Protein AF-A0A931U885-F1 (afdb_monomer)

Mean predicted aligned error: 4.15 Å

Foldseek 3Di:
DVVVVVLVPDDPLVNLVVLLVVLLVVLVVLLVQLLVLLVVCLVPVVSLVVNLVSLVVNLVSLVVSLVSVVVNVPQCPDVVHLLVVQCVDPVRVCLCVPLVVVLNVLSVQLSVLSVLLSVLSVVCRSVLNPPVCVVSSVSNSVSSVVSVVSSVSSVVSVVVSCVVGPSD

Solvent-accessible surface area (backbone atoms only — not comparable to full-atom values): 8762 Å² total; per-residue (Å²): 111,69,66,60,53,53,61,69,64,48,56,73,65,55,55,41,51,52,50,28,53,51,36,53,53,49,42,55,54,32,51,53,51,36,59,52,36,54,59,48,22,72,78,38,64,85,43,44,64,56,36,40,51,37,31,50,50,37,24,52,41,42,51,49,28,51,53,33,50,58,55,58,40,52,63,33,69,34,91,88,19,38,49,53,58,33,63,71,34,84,94,38,24,56,46,50,75,44,48,48,53,47,35,60,64,53,60,62,49,37,34,54,39,32,45,50,30,29,51,50,50,59,73,40,45,88,53,49,76,38,74,94,42,45,66,65,45,51,46,35,58,48,29,53,53,54,26,49,51,48,52,53,49,37,51,52,47,49,52,56,44,38,73,77,38,58,79,126

pLDDT: mean 92.85, std 6.74, range [57.03, 98.81]

Nearest PDB structures (foldseek):
  8dt0-assembly1_A  TM=6.467E-01  e=1.539E+00  synthetic construct
  8gl3-assembly1_A  TM=3.770E-01  e=2.524E-01  synthetic construct

Radius of gyration: 19.15 Å; Cα contacts (8 Å, |Δi|>4): 164; chains: 1; bounding box: 56×20×56 Å

Secondary structure (DSSP, 8-state):
-HHHHHHHHS-HHHHHHHHHHHHHHHHHHHHHHHHHHHHHHHH-GGGHHHHHHHHHHHHHHHHHHHHHHHHHHHHHHSTTSHHHHHHHSHHHHHIIIIIIHHHHHHHTHHHHHHHHHHHHHHHHGGGGG-GGGHHHHHHHHHHHHHHHHHHHHHHHHHHHHHHHS---

Structure (mmCIF, N/CA/C/O backbone):
data_AF-A0A931U885-F1
#
_entry.id   AF-A0A931U885-F1
#
loop_
_atom_site.group_PDB
_atom_site.id
_atom_site.type_symbol
_atom_site.label_atom_id
_atom_site.label_alt_id
_atom_site.label_comp_id
_atom_site.label_asym_id
_atom_site.label_entity_id
_atom_site.label_seq_i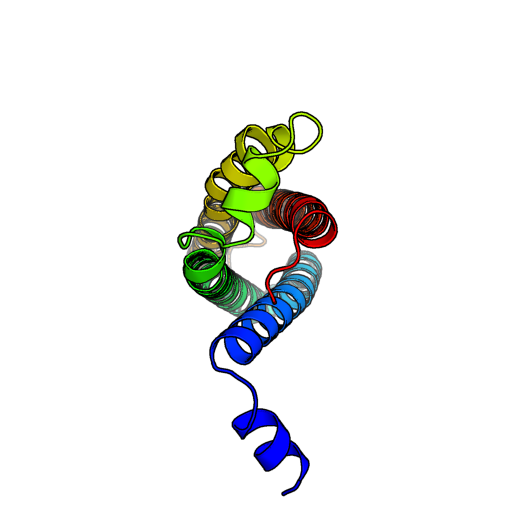d
_atom_site.pdbx_PDB_ins_code
_atom_site.Cartn_x
_atom_site.Cartn_y
_atom_site.Cartn_z
_atom_site.occupancy
_atom_site.B_iso_or_equiv
_atom_site.auth_seq_id
_atom_site.auth_comp_id
_atom_site.auth_asym_id
_atom_site.auth_atom_id
_atom_site.pdbx_PDB_model_num
ATOM 1 N N . MET A 1 1 ? 31.034 -6.215 7.832 1.00 66.88 1 MET A N 1
ATOM 2 C CA . MET A 1 1 ? 31.422 -5.113 6.921 1.00 66.88 1 MET A CA 1
ATOM 3 C C . MET A 1 1 ? 31.161 -5.449 5.454 1.00 66.88 1 MET A C 1
ATOM 5 O O . MET A 1 1 ? 30.671 -4.578 4.754 1.00 66.88 1 MET A O 1
ATOM 9 N N . GLU A 1 2 ? 31.368 -6.695 5.013 1.00 84.75 2 GLU A N 1
ATOM 10 C CA . GLU A 1 2 ? 31.160 -7.119 3.613 1.00 84.75 2 GLU A CA 1
ATOM 11 C C . GLU A 1 2 ? 29.727 -6.920 3.070 1.00 84.75 2 GLU A C 1
ATOM 13 O O . GLU A 1 2 ? 29.539 -6.531 1.922 1.00 84.75 2 GLU A O 1
ATOM 18 N N . VAL A 1 3 ? 28.700 -7.134 3.900 1.00 80.69 3 VAL A N 1
ATOM 19 C CA . VAL A 1 3 ? 27.294 -6.922 3.503 1.00 80.69 3 VAL A CA 1
ATOM 20 C C . VAL A 1 3 ? 27.021 -5.450 3.183 1.00 80.69 3 VAL A C 1
ATOM 22 O O . VAL A 1 3 ? 26.456 -5.136 2.141 1.00 80.69 3 VAL A O 1
ATOM 25 N N . PHE A 1 4 ? 27.476 -4.535 4.043 1.00 83.38 4 PHE A N 1
ATOM 26 C CA . PHE A 1 4 ? 27.299 -3.098 3.828 1.00 83.38 4 PHE A CA 1
ATOM 27 C C . PHE A 1 4 ? 28.112 -2.592 2.636 1.00 83.38 4 PHE A C 1
ATOM 29 O O . PHE A 1 4 ? 27.612 -1.761 1.888 1.00 83.38 4 PHE A O 1
ATOM 36 N N . SER A 1 5 ? 29.324 -3.111 2.406 1.00 83.94 5 SER A N 1
ATOM 37 C CA . SER A 1 5 ? 30.104 -2.738 1.219 1.00 83.94 5 SER A CA 1
ATOM 38 C C . SER A 1 5 ? 29.454 -3.226 -0.076 1.00 83.94 5 SER A C 1
ATOM 40 O O . SER A 1 5 ? 29.456 -2.488 -1.056 1.00 83.94 5 SER A O 1
ATOM 42 N N . LYS A 1 6 ? 28.849 -4.423 -0.081 1.00 85.75 6 LYS A N 1
ATOM 43 C CA . LYS A 1 6 ? 28.087 -4.926 -1.236 1.00 85.75 6 LYS A CA 1
ATOM 44 C C . LYS A 1 6 ? 26.830 -4.094 -1.487 1.00 85.75 6 LYS A C 1
ATOM 46 O O . LYS A 1 6 ? 26.627 -3.655 -2.610 1.00 85.75 6 LYS A O 1
ATOM 51 N N . LEU A 1 7 ? 26.056 -3.787 -0.443 1.00 77.75 7 LEU A N 1
ATOM 52 C CA . LEU A 1 7 ? 24.862 -2.936 -0.548 1.00 77.75 7 LEU A CA 1
ATOM 53 C C . LEU A 1 7 ? 25.191 -1.516 -1.024 1.00 77.75 7 LEU A C 1
ATOM 55 O O . LEU A 1 7 ? 24.508 -0.973 -1.887 1.00 77.75 7 LEU A O 1
ATOM 59 N N . LEU A 1 8 ? 26.251 -0.903 -0.492 1.00 85.00 8 LEU A N 1
ATOM 60 C CA . LEU A 1 8 ? 26.683 0.431 -0.916 1.00 85.00 8 LEU A CA 1
ATOM 61 C C . LEU A 1 8 ? 27.270 0.431 -2.332 1.00 85.00 8 LEU A C 1
ATOM 63 O O . LEU A 1 8 ? 27.171 1.454 -3.007 1.00 85.00 8 LEU A O 1
ATOM 67 N N . GLY A 1 9 ? 27.818 -0.697 -2.787 1.00 86.62 9 GLY A N 1
ATOM 68 C CA . GLY A 1 9 ? 28.346 -0.877 -4.138 1.00 86.62 9 GLY A CA 1
ATOM 69 C C . GLY A 1 9 ? 27.286 -1.041 -5.231 1.00 86.62 9 GLY A C 1
ATOM 70 O O . GLY A 1 9 ? 27.632 -0.892 -6.399 1.00 86.62 9 GLY A O 1
ATOM 71 N N . LEU A 1 10 ? 26.019 -1.304 -4.882 1.00 86.56 10 LEU A N 1
ATOM 72 C CA . LEU A 1 10 ? 24.950 -1.450 -5.876 1.00 86.56 10 LEU A CA 1
ATOM 73 C C . LEU A 1 10 ? 24.700 -0.135 -6.643 1.00 86.56 10 LEU A C 1
ATOM 75 O O . LEU A 1 10 ? 24.764 0.952 -6.040 1.00 86.56 10 LEU A O 1
ATOM 79 N N . PRO A 1 11 ? 24.364 -0.205 -7.944 1.00 88.31 11 PRO A N 1
ATOM 80 C CA . PRO A 1 11 ? 23.876 0.934 -8.707 1.00 88.31 11 PRO A CA 1
ATOM 81 C C . PRO A 1 11 ? 22.699 1.636 -8.024 1.00 88.31 11 PRO A C 1
ATOM 83 O O . PRO A 1 11 ? 21.902 1.033 -7.306 1.00 88.31 11 PRO A O 1
ATOM 86 N N . PHE A 1 12 ? 22.586 2.945 -8.248 1.00 87.50 12 PHE A N 1
ATOM 87 C CA . PHE A 1 12 ? 21.540 3.762 -7.627 1.00 87.50 12 PHE A CA 1
ATOM 88 C C . PHE A 1 12 ? 20.126 3.249 -7.940 1.00 87.50 12 PHE A C 1
ATOM 90 O O . PHE A 1 12 ? 19.288 3.184 -7.043 1.00 87.50 12 PHE A O 1
ATOM 97 N N . TRP A 1 13 ? 19.878 2.848 -9.190 1.00 85.19 13 TRP A N 1
ATOM 98 C CA . TRP A 1 13 ? 18.571 2.350 -9.619 1.00 85.19 13 TRP A CA 1
ATOM 99 C C . TRP A 1 13 ? 18.233 0.988 -9.017 1.00 85.19 13 TRP A C 1
ATOM 101 O O . TRP A 1 13 ? 17.114 0.819 -8.545 1.00 85.19 13 TRP A O 1
ATOM 111 N N . GLU A 1 14 ? 19.204 0.076 -8.918 1.00 85.25 14 GLU A N 1
ATOM 112 C CA . GLU A 1 14 ? 19.016 -1.215 -8.241 1.00 85.25 14 GLU A CA 1
ATOM 113 C C . GLU A 1 14 ? 18.618 -1.022 -6.772 1.00 85.25 14 GLU A C 1
ATOM 115 O O . GLU A 1 14 ? 17.639 -1.604 -6.311 1.00 85.25 14 GLU A O 1
ATOM 120 N N . LYS A 1 15 ? 19.279 -0.102 -6.053 1.00 89.00 15 LYS A N 1
ATOM 121 C CA . LYS A 1 15 ? 18.903 0.235 -4.667 1.00 89.00 15 LYS A CA 1
ATOM 122 C C . LYS A 1 15 ? 17.458 0.726 -4.550 1.00 89.00 15 LYS A C 1
ATOM 124 O O . LYS A 1 15 ? 16.795 0.424 -3.560 1.00 89.00 15 LYS A O 1
ATOM 129 N N . LEU A 1 16 ? 16.976 1.508 -5.519 1.00 89.00 16 LEU A N 1
ATOM 130 C CA . LEU A 1 16 ? 15.595 1.997 -5.526 1.00 89.00 16 LEU A CA 1
ATOM 131 C C . LEU A 1 16 ? 14.586 0.895 -5.861 1.00 89.00 16 LEU A C 1
ATOM 133 O O . LEU A 1 16 ? 13.518 0.863 -5.252 1.00 89.00 16 LEU A O 1
ATOM 137 N N . VAL A 1 17 ? 14.921 -0.012 -6.781 1.00 88.44 17 VAL A N 1
ATOM 138 C CA . VAL A 1 17 ? 14.099 -1.192 -7.095 1.00 88.44 17 VAL A CA 1
ATOM 139 C C . VAL A 1 17 ? 13.976 -2.097 -5.868 1.00 88.44 17 VAL A C 1
ATOM 141 O O . VAL A 1 17 ? 12.864 -2.480 -5.499 1.00 88.44 17 VAL A O 1
ATOM 144 N N . ASP A 1 18 ? 15.086 -2.366 -5.181 1.00 90.44 18 ASP A N 1
ATOM 145 C CA . ASP A 1 18 ? 15.104 -3.164 -3.952 1.00 90.44 18 ASP A CA 1
ATOM 146 C C . ASP A 1 18 ? 14.319 -2.489 -2.823 1.00 90.44 18 ASP A C 1
ATOM 148 O O . ASP A 1 18 ? 13.547 -3.144 -2.118 1.00 90.44 18 ASP A O 1
ATOM 152 N N . LEU A 1 19 ? 14.466 -1.168 -2.666 1.00 92.88 19 LEU A N 1
ATOM 153 C CA . LEU A 1 19 ? 13.690 -0.393 -1.700 1.00 92.88 19 LEU A CA 1
ATOM 154 C C . LEU A 1 19 ? 12.189 -0.476 -1.996 1.00 92.88 19 LEU A C 1
ATOM 156 O O . LEU A 1 19 ? 11.404 -0.709 -1.081 1.00 92.88 19 LEU A O 1
ATOM 160 N N . HIS A 1 20 ? 11.783 -0.328 -3.258 1.00 93.38 20 HIS A N 1
ATOM 161 C CA . HIS A 1 20 ? 10.391 -0.488 -3.675 1.00 93.38 20 HIS A CA 1
ATOM 162 C C . HIS A 1 20 ? 9.865 -1.898 -3.351 1.00 93.38 20 HIS A C 1
ATOM 164 O O . HIS A 1 20 ? 8.780 -2.042 -2.787 1.00 93.38 20 HIS A O 1
ATOM 170 N N . GLY A 1 21 ? 10.649 -2.945 -3.631 1.00 92.94 21 GLY A N 1
ATOM 171 C CA . GLY A 1 21 ? 10.307 -4.325 -3.274 1.00 92.94 21 GLY A CA 1
ATOM 172 C C . GLY A 1 21 ? 10.162 -4.538 -1.763 1.00 92.94 21 GLY A C 1
ATOM 173 O O . GLY A 1 21 ? 9.214 -5.185 -1.313 1.00 92.94 21 GLY A O 1
ATOM 174 N N . LEU A 1 22 ? 11.058 -3.952 -0.964 1.00 95.56 22 LEU A N 1
ATOM 175 C CA . LEU A 1 22 ? 10.980 -3.981 0.496 1.00 95.56 22 LEU A CA 1
ATOM 176 C C . LEU A 1 22 ? 9.704 -3.303 1.007 1.00 95.56 22 LEU A C 1
ATOM 178 O O . LEU A 1 22 ? 8.999 -3.896 1.823 1.00 95.56 22 LEU A O 1
ATOM 182 N N . LEU A 1 23 ? 9.393 -2.100 0.518 1.00 97.38 23 LEU A N 1
ATOM 183 C CA . LEU A 1 23 ? 8.179 -1.363 0.884 1.00 97.38 23 LEU A CA 1
ATOM 184 C C . LEU A 1 23 ? 6.922 -2.176 0.540 1.00 97.38 23 LEU A C 1
ATOM 186 O O . LEU A 1 23 ? 6.032 -2.317 1.371 1.00 97.38 23 LEU A O 1
ATOM 190 N N . ALA A 1 24 ? 6.883 -2.836 -0.622 1.00 96.19 24 ALA A N 1
ATOM 191 C CA . ALA A 1 24 ? 5.759 -3.696 -0.993 1.00 96.19 24 ALA A CA 1
ATOM 192 C C . ALA A 1 24 ? 5.565 -4.869 -0.009 1.00 96.19 24 ALA A C 1
ATOM 194 O O . ALA A 1 24 ? 4.436 -5.192 0.368 1.00 96.19 24 ALA A O 1
ATOM 195 N N . MET A 1 25 ? 6.651 -5.494 0.461 1.00 97.25 25 MET A N 1
ATOM 196 C CA . MET A 1 25 ? 6.569 -6.545 1.484 1.00 97.25 25 MET A CA 1
ATOM 197 C C . MET A 1 25 ? 6.103 -6.000 2.840 1.00 97.25 25 MET A C 1
ATOM 199 O O . MET A 1 25 ? 5.267 -6.624 3.499 1.00 97.25 25 MET A O 1
ATOM 203 N N . VAL A 1 26 ? 6.621 -4.841 3.257 1.00 98.25 26 VAL A N 1
ATOM 204 C CA . VAL A 1 26 ? 6.218 -4.171 4.502 1.00 98.25 26 VAL A CA 1
ATOM 205 C C . VAL A 1 26 ? 4.728 -3.831 4.467 1.00 98.25 26 VAL A C 1
ATOM 207 O O . VAL A 1 26 ? 4.017 -4.149 5.424 1.00 98.25 26 VAL A O 1
ATOM 210 N N . SER A 1 27 ? 4.227 -3.312 3.345 1.00 98.12 27 SER A N 1
ATOM 211 C CA . SER A 1 27 ? 2.804 -3.065 3.109 1.00 98.12 27 SER A CA 1
ATOM 212 C C . SER A 1 27 ? 1.957 -4.310 3.372 1.00 98.12 27 SER A C 1
ATOM 214 O O . SER A 1 27 ? 0.982 -4.232 4.119 1.00 98.12 27 SER A O 1
ATOM 216 N N . LEU A 1 28 ? 2.330 -5.483 2.842 1.00 98.19 28 LEU A N 1
ATOM 217 C CA . LEU 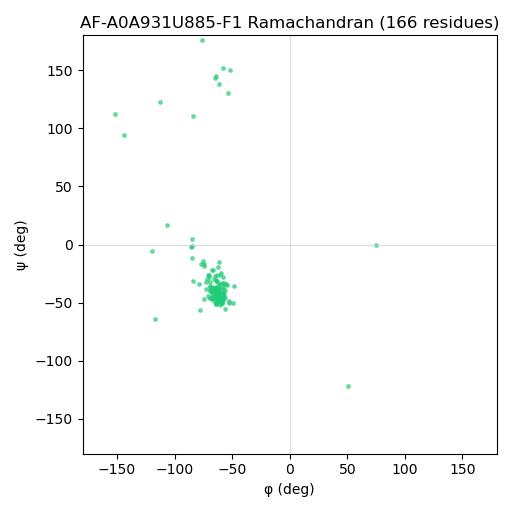A 1 28 ? 1.578 -6.730 3.064 1.00 98.19 28 LEU A CA 1
ATOM 218 C C . LEU A 1 28 ? 1.517 -7.125 4.546 1.00 98.19 28 LEU A C 1
ATOM 220 O O . LEU A 1 28 ? 0.457 -7.519 5.044 1.00 98.19 28 LEU A O 1
ATOM 224 N N . VAL A 1 29 ? 2.630 -6.979 5.271 1.00 98.56 29 VAL A N 1
ATOM 225 C CA . VAL A 1 29 ? 2.675 -7.224 6.721 1.00 98.56 29 VAL A CA 1
ATOM 226 C C . VAL A 1 29 ? 1.759 -6.247 7.460 1.00 98.56 29 VAL A C 1
ATOM 228 O O . VAL A 1 29 ? 0.993 -6.658 8.335 1.00 98.56 29 VAL A O 1
ATOM 231 N N . LEU A 1 30 ? 1.791 -4.965 7.095 1.00 98.69 30 LEU A N 1
ATOM 232 C CA . LEU A 1 30 ? 0.967 -3.921 7.703 1.00 98.69 30 LEU A CA 1
ATOM 233 C C . LEU A 1 30 ? -0.528 -4.105 7.401 1.00 98.69 30 LEU A C 1
ATOM 235 O O . LEU A 1 30 ? -1.347 -3.917 8.304 1.00 98.69 30 LEU A O 1
ATOM 239 N N . PHE A 1 31 ? -0.900 -4.543 6.195 1.00 98.75 31 PHE A N 1
ATOM 240 C CA . PHE A 1 31 ? -2.275 -4.936 5.869 1.00 98.75 31 PHE A CA 1
ATOM 241 C C . PHE A 1 31 ? -2.749 -6.087 6.755 1.00 98.75 31 PHE A C 1
ATOM 243 O O . PHE A 1 31 ? -3.804 -5.983 7.387 1.00 98.75 31 PHE A O 1
ATOM 250 N N . GLY A 1 32 ? -1.959 -7.161 6.853 1.00 98.56 32 GLY A N 1
ATOM 251 C CA . GLY A 1 32 ? -2.271 -8.302 7.715 1.00 98.56 32 GLY A CA 1
ATOM 252 C C . GLY A 1 32 ? -2.434 -7.886 9.179 1.00 98.56 32 GLY A C 1
ATOM 253 O O . GLY A 1 32 ? -3.436 -8.218 9.817 1.00 98.56 32 GLY A O 1
ATOM 254 N N . ALA A 1 33 ? -1.502 -7.081 9.692 1.00 98.69 33 ALA A N 1
ATOM 255 C CA . ALA A 1 33 ? -1.569 -6.534 11.042 1.00 98.69 33 ALA A CA 1
ATOM 256 C C . ALA A 1 33 ? -2.821 -5.668 11.255 1.00 98.69 33 ALA A C 1
ATOM 258 O O . ALA A 1 33 ? -3.494 -5.816 12.273 1.00 98.69 33 ALA A O 1
ATOM 259 N N . GLY A 1 34 ? -3.171 -4.800 10.301 1.00 98.69 34 GLY A N 1
ATOM 260 C CA . GLY A 1 34 ? -4.354 -3.939 10.364 1.00 98.69 34 GLY A CA 1
ATOM 261 C C . GLY A 1 34 ? -5.660 -4.734 10.395 1.00 98.69 34 GLY A C 1
ATOM 262 O O . GLY A 1 34 ? -6.527 -4.459 11.226 1.00 98.69 34 GLY A O 1
ATOM 263 N N . ILE A 1 35 ? -5.775 -5.764 9.551 1.00 98.75 35 ILE A N 1
ATOM 264 C CA . ILE A 1 35 ? -6.935 -6.666 9.504 1.00 98.75 35 ILE A CA 1
ATOM 265 C C . ILE A 1 35 ? -7.075 -7.434 10.823 1.00 98.75 35 ILE A C 1
ATOM 267 O O . ILE A 1 35 ? -8.160 -7.476 11.401 1.00 98.75 35 ILE A O 1
ATOM 271 N N . ILE A 1 36 ? -5.986 -8.003 11.346 1.00 98.56 36 ILE A N 1
ATOM 272 C CA . ILE A 1 36 ? -6.009 -8.719 12.629 1.00 98.56 36 ILE A CA 1
ATOM 273 C C . ILE A 1 36 ? -6.382 -7.761 13.765 1.00 98.56 36 ILE A C 1
ATOM 275 O O . ILE A 1 36 ? -7.283 -8.053 14.555 1.00 98.56 36 ILE A O 1
ATOM 279 N N . LEU A 1 37 ? -5.736 -6.593 13.832 1.00 98.50 37 LEU A N 1
ATOM 280 C CA . LEU A 1 37 ? -5.988 -5.596 14.870 1.00 98.50 37 LEU A CA 1
ATOM 281 C C . LEU A 1 37 ? -7.421 -5.075 14.835 1.00 98.50 37 LEU A C 1
ATOM 283 O O . LEU A 1 37 ? -7.984 -4.851 15.903 1.00 98.50 37 LEU A O 1
ATOM 287 N N . TYR A 1 38 ? -8.040 -4.940 13.660 1.00 98.50 38 TYR A N 1
ATOM 288 C CA . TYR A 1 38 ? -9.459 -4.602 13.553 1.00 98.50 38 TYR A CA 1
ATOM 289 C C . TYR A 1 38 ? -10.324 -5.560 14.389 1.00 98.50 38 TYR A C 1
ATOM 291 O O . TYR A 1 38 ? -11.100 -5.113 15.234 1.00 98.50 38 TYR A O 1
ATOM 299 N N . PHE A 1 39 ? -10.140 -6.875 14.235 1.00 98.25 39 PHE A N 1
ATOM 300 C CA . PHE A 1 39 ? -10.897 -7.870 15.002 1.00 98.25 39 PHE A CA 1
ATOM 301 C C . PHE A 1 39 ? -10.472 -7.962 16.472 1.00 98.25 39 PHE A C 1
ATOM 303 O O . PHE A 1 39 ? -11.309 -8.229 17.335 1.00 98.25 39 PHE A O 1
ATOM 310 N N . VAL A 1 40 ? -9.196 -7.726 16.789 1.00 97.94 40 VAL A N 1
ATOM 311 C CA . VAL A 1 40 ? -8.717 -7.679 18.181 1.00 97.94 40 VAL A CA 1
ATOM 312 C C . VAL A 1 40 ? -9.339 -6.499 18.930 1.00 97.94 40 VAL A C 1
ATOM 314 O O . VAL A 1 40 ? -9.796 -6.667 20.060 1.00 97.94 40 VAL A O 1
ATOM 317 N N . VAL A 1 41 ? -9.432 -5.327 18.295 1.00 97.38 41 VAL A N 1
ATOM 318 C CA . VAL A 1 41 ? -10.046 -4.130 18.884 1.00 97.38 41 VAL A CA 1
ATOM 319 C C . VAL A 1 41 ? -11.518 -4.364 19.217 1.00 97.38 41 VAL A C 1
ATOM 321 O O . VAL A 1 41 ? -11.957 -3.944 20.285 1.00 97.38 41 VAL A O 1
ATOM 324 N N . LEU A 1 42 ? -12.260 -5.094 18.375 1.00 96.12 42 LEU A N 1
ATOM 325 C CA . LEU A 1 42 ? -13.655 -5.466 18.662 1.00 96.12 42 LEU A CA 1
ATOM 326 C C . LEU A 1 42 ? -13.806 -6.246 19.974 1.00 96.12 42 LEU A C 1
ATOM 328 O O . LEU A 1 42 ? -14.819 -6.108 20.653 1.00 96.12 42 LEU A O 1
ATOM 332 N N . LYS A 1 43 ? -12.806 -7.060 20.329 1.00 95.69 43 LYS A N 1
ATOM 333 C CA . LYS A 1 43 ? -12.785 -7.835 21.578 1.00 95.69 43 LYS A CA 1
ATOM 334 C C . LYS A 1 43 ? -12.263 -7.017 22.758 1.00 95.69 43 LYS A C 1
ATOM 336 O O . LYS A 1 43 ? -12.661 -7.259 23.891 1.00 95.69 43 LYS A O 1
ATOM 341 N N . SER A 1 44 ? -11.358 -6.071 22.508 1.00 94.56 44 SER A N 1
ATOM 342 C CA . SER A 1 44 ? -10.766 -5.216 23.534 1.00 94.56 44 SER A CA 1
ATOM 343 C C . SER A 1 44 ? -10.356 -3.857 22.965 1.00 94.56 44 SER A C 1
ATOM 345 O O . SER A 1 44 ? -9.390 -3.737 22.209 1.00 94.56 44 SER A O 1
ATOM 347 N N . GLY A 1 45 ? -11.050 -2.797 23.392 1.00 91.81 45 GLY A N 1
ATOM 348 C CA . GLY A 1 45 ? -10.794 -1.424 22.938 1.00 91.81 45 GLY A CA 1
ATOM 349 C C . GLY A 1 45 ? -9.389 -0.893 23.264 1.00 91.81 45 GLY A C 1
ATOM 350 O O . GLY A 1 45 ? -8.943 0.077 22.653 1.00 91.81 45 GLY A O 1
ATOM 351 N N . ASN A 1 46 ? -8.645 -1.551 24.162 1.00 93.88 46 ASN A N 1
ATOM 352 C CA . ASN A 1 46 ? -7.273 -1.175 24.531 1.00 93.88 46 ASN A CA 1
ATOM 353 C C . ASN A 1 46 ? -6.303 -1.202 23.339 1.00 93.88 46 ASN A C 1
ATOM 355 O O . ASN A 1 46 ? -5.306 -0.477 23.327 1.00 93.88 46 ASN A O 1
ATOM 359 N N . PHE A 1 47 ? -6.609 -1.987 22.303 1.00 96.69 47 PHE A N 1
ATOM 360 C CA . PHE A 1 47 ? -5.763 -2.112 21.118 1.00 96.69 47 PHE A CA 1
ATOM 361 C C . PHE A 1 47 ? -5.999 -1.022 20.064 1.00 96.69 47 PHE A C 1
ATOM 363 O O . PHE A 1 47 ? -5.290 -0.980 19.060 1.00 96.69 47 PHE A O 1
ATOM 370 N N . ILE A 1 48 ? -6.933 -0.087 20.286 1.00 97.69 48 ILE A N 1
ATOM 371 C CA . ILE A 1 48 ? -7.244 0.964 19.305 1.00 97.69 48 ILE A CA 1
ATOM 372 C C . ILE A 1 48 ? -6.023 1.826 18.967 1.00 97.69 48 ILE A C 1
ATOM 374 O O . ILE A 1 48 ? -5.866 2.279 17.835 1.00 97.69 48 ILE A O 1
ATOM 378 N N . LYS A 1 49 ? -5.124 2.052 19.937 1.00 97.94 49 LYS A N 1
ATOM 379 C CA . LYS A 1 49 ? -3.878 2.791 19.700 1.00 97.94 49 LYS A CA 1
ATOM 380 C C . LYS A 1 49 ? -3.007 2.073 18.666 1.00 97.94 49 LYS A C 1
ATOM 382 O O . LYS A 1 49 ? -2.522 2.730 17.756 1.00 97.94 49 LYS A O 1
ATOM 387 N N . TRP A 1 50 ? -2.882 0.751 18.774 1.00 98.31 50 TRP A N 1
ATOM 388 C CA . TRP A 1 50 ? -2.117 -0.071 17.839 1.00 98.31 50 TRP A CA 1
ATOM 389 C C . TRP A 1 50 ? -2.735 -0.073 16.445 1.00 98.31 50 TRP A C 1
ATOM 391 O O . TRP A 1 50 ? -2.011 0.136 15.478 1.00 98.31 50 TRP A O 1
ATOM 401 N N . LEU A 1 51 ? -4.063 -0.203 16.336 1.00 98.56 51 LEU A N 1
ATOM 402 C CA . LEU A 1 51 ? -4.750 -0.114 15.043 1.00 98.56 51 LEU A CA 1
ATOM 403 C C . LEU A 1 51 ? -4.495 1.241 14.363 1.00 98.56 51 LEU A C 1
ATOM 405 O O . LEU A 1 51 ? -4.137 1.278 13.191 1.00 98.56 51 LEU A O 1
ATOM 409 N N . LYS A 1 52 ? -4.599 2.355 15.103 1.00 98.50 52 LYS A N 1
ATOM 410 C CA . LYS A 1 52 ? -4.273 3.694 14.575 1.00 98.50 52 LYS A CA 1
ATOM 411 C C . LYS A 1 52 ? -2.829 3.790 14.097 1.00 98.50 52 LYS A C 1
ATOM 413 O O . LYS A 1 52 ? -2.580 4.355 13.040 1.00 98.50 52 LYS A O 1
ATOM 418 N N . THR A 1 53 ? -1.891 3.269 14.884 1.00 98.62 53 THR A N 1
ATOM 419 C CA . THR A 1 53 ? -0.466 3.288 14.549 1.00 98.62 53 THR A CA 1
ATOM 420 C C . THR A 1 53 ? -0.183 2.478 13.288 1.00 98.62 53 THR A C 1
ATOM 422 O O . THR A 1 53 ? 0.483 2.988 12.395 1.00 98.62 53 THR A O 1
ATOM 425 N N . VAL A 1 54 ? -0.734 1.269 13.172 1.00 98.75 54 VAL A N 1
ATOM 426 C CA . VAL A 1 54 ? -0.564 0.429 11.978 1.00 98.75 54 VAL A CA 1
ATOM 427 C C . VAL A 1 54 ? -1.170 1.086 10.743 1.00 98.75 54 VAL A C 1
ATOM 429 O O . VAL A 1 54 ? -0.509 1.123 9.716 1.00 98.75 54 VAL A O 1
ATOM 432 N N . LEU A 1 55 ? -2.369 1.670 10.833 1.00 98.81 55 LEU A N 1
ATOM 433 C CA . LEU A 1 55 ? -2.979 2.372 9.697 1.00 98.81 55 LEU A CA 1
ATOM 434 C C . LEU A 1 55 ? -2.176 3.606 9.263 1.00 98.81 55 LEU A C 1
ATOM 436 O O . LEU A 1 55 ? -2.072 3.873 8.071 1.00 98.81 55 LEU A O 1
ATOM 440 N N . LEU A 1 56 ? -1.589 4.345 10.211 1.00 98.81 56 LEU A N 1
ATOM 441 C CA . LEU A 1 56 ? -0.727 5.484 9.892 1.00 98.81 56 LEU A CA 1
ATOM 442 C C . LEU A 1 56 ? 0.563 5.041 9.195 1.00 98.81 56 LEU A C 1
ATOM 444 O O . LEU A 1 56 ? 0.954 5.652 8.203 1.00 98.81 56 LEU A O 1
ATOM 448 N N . PHE A 1 57 ? 1.212 3.991 9.702 1.00 98.81 57 PHE A N 1
ATOM 449 C CA . PHE A 1 57 ? 2.409 3.446 9.065 1.00 98.81 57 PHE A CA 1
ATOM 450 C C . PHE A 1 57 ? 2.097 2.835 7.706 1.00 98.81 57 PHE A C 1
ATOM 452 O O . PHE A 1 57 ? 2.859 3.069 6.784 1.00 98.81 57 PHE A O 1
ATOM 459 N N . LEU A 1 58 ? 0.966 2.143 7.553 1.00 98.81 58 LEU A N 1
ATOM 460 C CA . LEU A 1 58 ? 0.521 1.624 6.262 1.00 98.81 58 LEU A CA 1
ATOM 461 C C . LEU A 1 58 ? 0.290 2.756 5.259 1.00 98.81 58 LEU A C 1
ATOM 463 O O . LEU A 1 58 ? 0.731 2.659 4.125 1.00 98.81 58 LEU A O 1
ATOM 467 N N . PHE A 1 59 ? -0.352 3.853 5.671 1.00 98.81 59 PHE A N 1
ATOM 468 C CA . PHE A 1 59 ? -0.502 5.028 4.813 1.00 98.81 59 PHE A CA 1
ATOM 469 C C . PHE A 1 59 ? 0.856 5.593 4.375 1.00 98.81 59 PHE A C 1
ATOM 471 O O . PHE A 1 59 ? 1.071 5.815 3.187 1.00 98.81 59 PHE A O 1
ATOM 478 N N . ALA A 1 60 ? 1.767 5.819 5.324 1.00 98.69 60 ALA A N 1
ATOM 479 C CA . ALA A 1 60 ? 3.087 6.362 5.022 1.00 98.69 60 ALA A CA 1
ATOM 480 C C . ALA A 1 60 ? 3.902 5.424 4.116 1.00 98.69 60 ALA A C 1
ATOM 482 O O . ALA A 1 60 ? 4.534 5.888 3.174 1.00 98.69 60 ALA A O 1
ATOM 483 N N . ASP A 1 61 ? 3.852 4.120 4.382 1.00 98.62 61 ASP A N 1
ATOM 484 C CA . ASP A 1 61 ? 4.521 3.082 3.601 1.00 98.62 61 ASP A CA 1
ATOM 485 C C . ASP A 1 61 ? 3.991 3.030 2.164 1.00 98.62 61 ASP A C 1
ATOM 487 O O . ASP A 1 61 ? 4.789 3.066 1.236 1.00 98.62 61 ASP A O 1
ATOM 491 N N . LEU A 1 62 ? 2.668 3.079 1.963 1.00 98.38 62 LEU A N 1
ATOM 492 C CA . LEU A 1 62 ? 2.065 3.130 0.625 1.00 98.38 62 LEU A CA 1
ATOM 493 C C . LEU A 1 62 ? 2.454 4.401 -0.147 1.00 98.38 62 LEU A C 1
ATOM 495 O O . LEU A 1 62 ? 2.755 4.326 -1.332 1.00 98.38 62 LEU A O 1
ATOM 499 N N . VAL A 1 63 ? 2.515 5.564 0.512 1.00 98.12 63 VAL A N 1
ATOM 500 C CA . VAL A 1 63 ? 2.998 6.802 -0.132 1.00 98.12 63 VAL A CA 1
ATOM 501 C C . VAL A 1 63 ? 4.467 6.675 -0.539 1.00 98.12 63 VAL A C 1
ATOM 503 O O . VAL A 1 63 ? 4.848 7.090 -1.633 1.00 98.12 63 VAL A O 1
ATOM 506 N N . LEU A 1 64 ? 5.309 6.111 0.329 1.00 97.50 64 LEU A N 1
ATOM 507 C CA . LEU A 1 64 ? 6.719 5.880 0.014 1.00 97.50 64 LEU A CA 1
ATOM 508 C C . LEU A 1 64 ? 6.887 4.849 -1.104 1.00 97.50 64 LEU A C 1
ATOM 510 O O . LEU A 1 64 ? 7.762 5.025 -1.952 1.00 97.50 64 LEU A O 1
ATOM 514 N N . LEU A 1 65 ? 6.048 3.813 -1.123 1.00 96.00 65 LEU A N 1
ATOM 515 C CA . LEU A 1 65 ? 6.008 2.803 -2.171 1.00 96.00 65 LEU A CA 1
ATOM 516 C C . LEU A 1 65 ? 5.710 3.455 -3.524 1.00 96.00 65 LEU A C 1
ATOM 518 O O . LEU A 1 65 ? 6.478 3.256 -4.462 1.00 96.00 65 LEU A O 1
ATOM 522 N N . ASP A 1 66 ? 4.687 4.307 -3.604 1.00 94.81 66 ASP A N 1
ATOM 523 C CA . ASP A 1 66 ? 4.349 5.037 -4.831 1.00 94.81 66 ASP A CA 1
ATOM 524 C C . ASP A 1 66 ? 5.487 5.962 -5.279 1.00 94.81 66 ASP A C 1
ATOM 526 O O . ASP A 1 66 ? 5.850 5.976 -6.454 1.00 94.81 66 ASP A O 1
ATOM 530 N N . ILE A 1 67 ? 6.112 6.702 -4.355 1.00 94.75 67 ILE A N 1
ATOM 531 C CA . ILE A 1 67 ? 7.263 7.566 -4.672 1.00 94.75 67 ILE A CA 1
ATOM 532 C C . ILE A 1 67 ? 8.435 6.739 -5.217 1.00 94.75 67 ILE A C 1
ATOM 534 O O . ILE A 1 67 ? 9.062 7.130 -6.208 1.00 94.75 67 ILE A O 1
ATOM 538 N N . ALA A 1 68 ? 8.740 5.598 -4.597 1.00 92.56 68 ALA A N 1
ATOM 539 C CA . ALA A 1 68 ? 9.798 4.705 -5.055 1.00 92.56 68 ALA A CA 1
ATOM 540 C C . ALA A 1 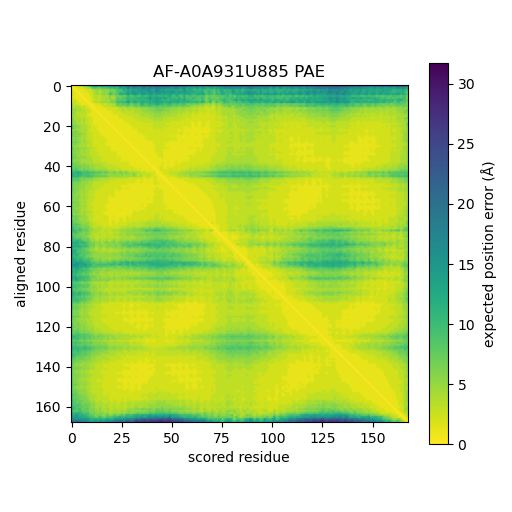68 ? 9.465 4.118 -6.437 1.00 92.56 68 ALA A C 1
ATOM 542 O O . ALA A 1 68 ? 10.318 4.123 -7.324 1.00 92.56 68 ALA A O 1
ATOM 543 N N . GLY A 1 69 ? 8.214 3.705 -6.659 1.00 90.44 69 GLY A N 1
ATOM 544 C CA . GLY A 1 69 ? 7.734 3.169 -7.933 1.00 90.44 69 GLY A CA 1
ATOM 545 C C . GLY A 1 69 ? 7.800 4.201 -9.059 1.00 90.44 69 GLY A C 1
ATOM 546 O O . GLY A 1 69 ? 8.325 3.914 -10.135 1.00 90.44 69 GLY A O 1
ATOM 547 N N . LEU A 1 70 ? 7.365 5.435 -8.790 1.00 90.06 70 LEU A N 1
ATOM 548 C CA . LEU A 1 70 ? 7.489 6.572 -9.707 1.00 90.06 70 LEU A CA 1
ATOM 549 C C . LEU A 1 70 ? 8.953 6.934 -9.985 1.00 90.06 70 LEU A C 1
ATOM 551 O O . LEU A 1 70 ? 9.285 7.366 -11.084 1.00 90.06 70 LEU A O 1
ATOM 555 N N . SER A 1 71 ? 9.854 6.744 -9.024 1.00 89.69 71 SER A N 1
ATOM 556 C CA . SER A 1 71 ? 11.284 7.004 -9.237 1.00 89.69 71 SER A CA 1
ATOM 557 C C . SER A 1 71 ? 11.907 5.962 -10.167 1.00 89.69 71 SER A C 1
ATOM 559 O O . SER A 1 71 ? 12.602 6.324 -11.116 1.00 89.69 71 SER A O 1
ATOM 561 N N . VAL A 1 72 ? 11.595 4.676 -9.963 1.00 86.44 72 VAL A N 1
ATOM 562 C CA . VAL A 1 72 ? 11.986 3.574 -10.867 1.00 86.44 72 VAL A CA 1
ATOM 563 C C . VAL A 1 72 ? 11.366 3.745 -12.262 1.00 86.44 72 VAL A C 1
ATOM 565 O O . VAL A 1 72 ? 11.870 3.215 -13.253 1.00 86.44 72 VAL A O 1
ATOM 568 N N . TYR A 1 73 ? 10.313 4.553 -12.386 1.00 82.00 73 TYR A N 1
ATOM 569 C CA . TYR A 1 73 ? 9.694 4.831 -13.671 1.00 82.00 73 TYR A CA 1
ATOM 570 C C . TYR A 1 73 ? 10.542 5.686 -14.616 1.00 82.00 73 TYR A C 1
ATOM 572 O O . TYR A 1 73 ? 10.436 5.560 -15.839 1.00 82.00 73 TYR A O 1
ATOM 580 N N . ILE A 1 74 ? 11.402 6.541 -14.066 1.00 85.56 74 ILE A N 1
ATOM 581 C CA . ILE A 1 74 ? 12.264 7.431 -14.846 1.00 85.56 74 ILE A CA 1
ATOM 582 C C . ILE A 1 74 ? 13.133 6.630 -15.832 1.00 85.56 74 ILE A C 1
ATOM 584 O O . ILE A 1 74 ? 13.029 6.888 -17.035 1.00 85.56 74 ILE A O 1
ATOM 588 N N . PRO A 1 75 ? 13.935 5.633 -15.399 1.00 86.88 75 PRO A N 1
ATOM 589 C CA . PRO A 1 75 ? 14.707 4.815 -16.332 1.00 86.88 75 PRO A CA 1
ATOM 590 C C . PRO A 1 75 ? 13.823 3.947 -17.243 1.00 86.88 75 PRO A C 1
ATOM 592 O O . PRO A 1 75 ? 14.191 3.719 -18.393 1.00 86.88 75 PRO A O 1
ATOM 595 N N . TYR A 1 76 ? 12.634 3.522 -16.797 1.00 86.69 76 TYR A N 1
ATOM 596 C CA . TYR A 1 76 ? 11.694 2.780 -17.649 1.00 86.69 76 TYR A CA 1
ATOM 597 C C . TYR A 1 76 ? 11.221 3.603 -18.865 1.00 86.69 76 TYR A C 1
ATOM 599 O O . TYR A 1 76 ? 11.168 3.076 -19.982 1.00 86.69 76 TYR A O 1
ATOM 607 N N . ARG A 1 77 ? 10.876 4.888 -18.666 1.00 87.19 77 ARG A N 1
ATOM 608 C CA . ARG A 1 77 ? 10.404 5.803 -19.729 1.00 87.19 77 ARG A CA 1
ATOM 609 C C . ARG A 1 77 ? 11.528 6.488 -20.510 1.00 87.19 77 ARG A C 1
ATOM 611 O O . ARG A 1 77 ? 11.231 7.112 -21.530 1.00 87.19 77 ARG A O 1
ATOM 618 N N . ALA A 1 78 ? 12.774 6.405 -20.051 1.00 88.44 78 ALA A N 1
ATOM 619 C CA . ALA A 1 78 ? 13.903 7.046 -20.713 1.00 88.44 78 ALA A CA 1
ATOM 620 C C . ALA A 1 78 ? 14.059 6.570 -22.177 1.00 88.44 78 ALA A C 1
ATOM 622 O O . ALA A 1 78 ? 13.670 5.444 -22.510 1.00 88.44 78 ALA A O 1
ATOM 623 N N . PRO A 1 79 ? 14.626 7.401 -23.074 1.00 87.06 79 PRO A N 1
ATOM 624 C CA . PRO A 1 79 ? 14.919 6.989 -24.446 1.00 87.06 79 PRO A CA 1
ATOM 625 C C . PRO A 1 79 ? 15.756 5.704 -24.482 1.00 87.06 79 PRO A C 1
ATOM 627 O O . PRO A 1 79 ? 16.760 5.601 -23.783 1.00 87.06 79 PRO A O 1
ATOM 630 N N . GLY A 1 80 ? 15.329 4.718 -25.275 1.00 85.12 80 GLY A N 1
ATOM 631 C CA . GLY A 1 80 ? 15.979 3.400 -25.333 1.00 85.12 80 GLY A CA 1
ATOM 632 C C . GLY A 1 80 ? 15.697 2.488 -24.131 1.00 85.12 80 GLY A C 1
ATOM 633 O O . GLY A 1 80 ? 16.172 1.357 -24.111 1.00 85.12 80 GLY A O 1
ATOM 634 N N . GLY A 1 81 ? 14.913 2.946 -23.151 1.00 86.12 81 GLY A N 1
ATOM 635 C CA . GLY A 1 81 ? 14.500 2.158 -21.995 1.00 86.12 81 GLY A CA 1
ATOM 636 C C . GLY A 1 81 ? 13.397 1.131 -22.303 1.00 86.12 81 GLY A C 1
ATOM 637 O O . GLY A 1 81 ? 12.849 1.111 -23.413 1.00 86.12 81 GLY A O 1
ATOM 638 N N . PRO A 1 82 ? 13.018 0.309 -21.306 1.00 87.12 82 PRO A N 1
ATOM 639 C CA . PRO A 1 82 ? 12.027 -0.767 -21.421 1.00 87.12 82 PRO A CA 1
ATOM 640 C C . PRO A 1 82 ? 10.706 -0.380 -22.101 1.00 87.12 82 PRO A C 1
ATOM 642 O O . PRO A 1 82 ? 10.153 -1.167 -22.869 1.00 87.12 82 PRO A O 1
ATOM 645 N N . ARG A 1 83 ? 10.215 0.851 -21.897 1.00 89.44 83 ARG A N 1
ATOM 646 C CA . ARG A 1 83 ? 9.033 1.361 -22.610 1.00 89.44 83 ARG A CA 1
ATOM 647 C C . ARG A 1 83 ? 9.201 1.302 -24.126 1.00 89.44 83 ARG A C 1
ATOM 649 O O . ARG A 1 83 ? 8.281 0.884 -24.819 1.00 89.44 83 ARG A O 1
ATOM 656 N N . SER A 1 84 ? 10.354 1.743 -24.632 1.00 88.75 84 SER A N 1
ATOM 657 C CA . SER A 1 84 ? 10.635 1.821 -26.072 1.00 88.75 84 SER A CA 1
ATOM 658 C C . SER A 1 84 ? 10.607 0.434 -26.710 1.00 88.75 84 SER A C 1
ATOM 660 O O . SER A 1 84 ? 10.092 0.274 -27.812 1.00 88.75 84 SER A O 1
ATOM 662 N N . TYR A 1 85 ? 11.097 -0.575 -25.986 1.00 86.75 85 TYR A N 1
ATOM 663 C CA . TYR A 1 85 ? 11.029 -1.970 -26.408 1.00 86.75 85 TYR A CA 1
ATOM 664 C C . TYR A 1 85 ? 9.578 -2.465 -26.495 1.00 86.75 85 TYR A C 1
ATOM 666 O O . TYR A 1 85 ? 9.166 -2.945 -27.550 1.00 86.75 85 TYR A O 1
ATOM 674 N N . LEU A 1 86 ? 8.781 -2.266 -25.438 1.00 86.81 86 LEU A N 1
ATOM 675 C CA . LEU A 1 86 ? 7.384 -2.720 -25.388 1.00 86.81 86 LEU A CA 1
ATOM 676 C C . LEU A 1 86 ? 6.526 -2.116 -26.499 1.00 86.81 86 LEU A C 1
ATOM 678 O O . LEU A 1 86 ? 5.754 -2.818 -27.137 1.00 86.81 86 LEU A O 1
ATOM 682 N N . ILE A 1 87 ? 6.667 -0.816 -26.762 1.00 90.06 87 ILE A N 1
ATOM 683 C CA . ILE A 1 87 ? 5.872 -0.152 -27.807 1.00 90.06 87 ILE A CA 1
ATOM 684 C C . ILE A 1 87 ? 6.345 -0.493 -29.226 1.00 90.06 87 ILE A C 1
ATOM 686 O O . ILE A 1 87 ? 5.594 -0.281 -30.172 1.00 90.06 87 ILE A O 1
ATOM 690 N N . SER A 1 88 ? 7.578 -0.988 -29.390 1.00 87.75 88 SER A N 1
ATOM 691 C CA . SER A 1 88 ? 8.126 -1.352 -30.704 1.00 87.75 88 SER A CA 1
ATOM 692 C C . SER A 1 88 ? 7.587 -2.680 -31.242 1.00 87.75 88 SER A C 1
ATOM 694 O O . SER A 1 88 ? 7.715 -2.946 -32.434 1.00 87.75 88 SER A O 1
ATOM 696 N N . GLN A 1 89 ? 6.993 -3.505 -30.375 1.00 87.88 89 GLN A N 1
ATOM 697 C CA . GLN A 1 89 ? 6.488 -4.835 -30.705 1.00 87.88 89 GLN A CA 1
ATOM 698 C C . GLN A 1 89 ? 4.961 -4.839 -30.609 1.00 87.88 89 GLN A C 1
ATOM 700 O O . GLN A 1 89 ? 4.404 -4.572 -29.544 1.00 87.88 89 GLN A O 1
ATOM 705 N N . GLU A 1 90 ? 4.273 -5.195 -31.694 1.00 88.50 90 GLU A N 1
ATOM 706 C CA . GLU A 1 90 ? 2.801 -5.217 -31.742 1.00 88.50 90 GLU A CA 1
ATOM 707 C C . GLU A 1 90 ? 2.201 -6.114 -30.642 1.00 88.50 90 GLU A C 1
ATOM 709 O O . GLU A 1 90 ? 1.251 -5.730 -29.962 1.00 88.50 90 GLU A O 1
ATOM 714 N N . GLU A 1 91 ? 2.834 -7.261 -30.381 1.00 87.75 91 GLU A N 1
ATOM 715 C CA . GLU A 1 91 ? 2.388 -8.248 -29.390 1.00 87.75 91 GLU A CA 1
ATOM 716 C C . GLU A 1 91 ? 2.480 -7.769 -27.932 1.00 87.75 91 GLU A C 1
ATOM 718 O O . GLU A 1 91 ? 1.786 -8.304 -27.066 1.00 87.75 91 GLU A O 1
ATOM 723 N N . THR A 1 92 ? 3.325 -6.773 -27.632 1.00 88.69 92 THR A N 1
ATOM 724 C CA . THR A 1 92 ? 3.549 -6.288 -26.255 1.00 88.69 92 THR A CA 1
ATOM 725 C C . THR A 1 92 ? 3.194 -4.816 -26.051 1.00 88.69 92 THR A C 1
ATOM 727 O O . THR A 1 92 ? 3.139 -4.362 -24.908 1.00 88.69 92 THR A O 1
ATOM 730 N N . ALA A 1 93 ? 2.833 -4.081 -27.108 1.00 90.38 93 ALA A N 1
ATOM 731 C CA . ALA A 1 93 ? 2.457 -2.669 -27.025 1.00 90.38 93 ALA A CA 1
ATOM 732 C C . ALA A 1 93 ? 1.285 -2.412 -26.057 1.00 90.38 93 ALA A C 1
ATOM 734 O O . ALA A 1 93 ? 1.278 -1.411 -25.333 1.00 90.38 93 ALA A O 1
ATOM 735 N N . 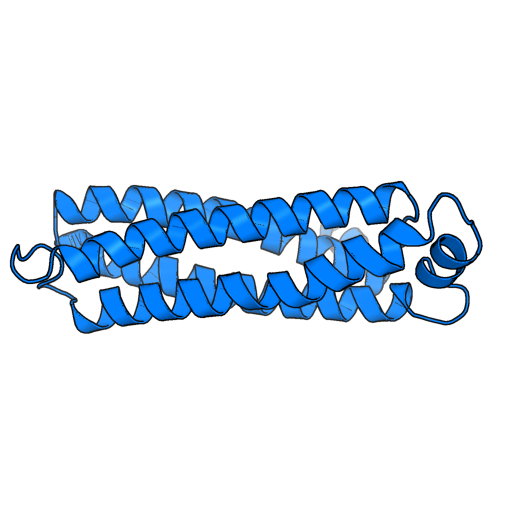TRP A 1 94 ? 0.327 -3.342 -25.977 1.00 91.38 94 TRP A N 1
ATOM 736 C CA . TRP A 1 94 ? -0.811 -3.268 -25.052 1.00 91.38 94 TRP A CA 1
ATOM 737 C C . TRP A 1 94 ? -0.397 -3.348 -23.572 1.00 91.38 94 TRP A C 1
ATOM 739 O O . TRP A 1 94 ? -1.080 -2.778 -22.719 1.00 91.38 94 TRP A O 1
ATOM 749 N N . LEU A 1 95 ? 0.734 -3.993 -23.249 1.00 90.00 95 LEU A N 1
ATOM 750 C CA . LEU A 1 95 ? 1.249 -4.044 -21.876 1.00 90.00 95 LEU A CA 1
ATOM 751 C C . LEU A 1 95 ? 1.630 -2.652 -21.383 1.00 90.00 95 LEU A C 1
ATOM 753 O O . LEU A 1 95 ? 1.394 -2.333 -20.223 1.00 90.00 95 LEU A O 1
ATOM 757 N N . HIS A 1 96 ? 2.186 -1.806 -22.252 1.00 89.75 96 HIS A N 1
ATOM 758 C CA . HIS A 1 96 ? 2.403 -0.409 -21.902 1.00 89.75 96 HIS A CA 1
ATOM 759 C C . HIS A 1 96 ? 1.097 0.392 -21.993 1.00 89.75 96 HIS A C 1
ATOM 761 O O . HIS A 1 96 ? 0.667 0.968 -21.001 1.00 89.75 96 HIS A O 1
ATOM 767 N N . GLY A 1 97 ? 0.436 0.393 -23.154 1.00 87.88 97 GLY A N 1
ATOM 768 C CA . GLY A 1 97 ? -0.688 1.298 -23.425 1.00 87.88 97 GLY A CA 1
ATOM 769 C C . GLY A 1 97 ? -1.950 1.058 -22.591 1.00 87.88 97 GLY A C 1
ATOM 770 O O . GLY A 1 97 ? -2.761 1.969 -22.462 1.00 87.88 97 GLY A O 1
ATOM 771 N N . ILE A 1 98 ? -2.127 -0.144 -22.033 1.00 90.50 98 ILE A N 1
ATOM 772 C CA . ILE A 1 98 ? -3.293 -0.498 -21.214 1.00 90.50 98 ILE A CA 1
ATOM 773 C C . ILE A 1 98 ? -2.853 -0.818 -19.790 1.00 90.50 98 ILE A C 1
ATOM 775 O O . ILE A 1 98 ? -3.223 -0.103 -18.865 1.00 90.50 98 ILE A O 1
ATOM 779 N N . ILE A 1 99 ? -2.061 -1.878 -19.606 1.00 93.00 99 ILE A N 1
ATOM 780 C CA . ILE A 1 99 ? -1.747 -2.399 -18.267 1.00 93.00 99 ILE A CA 1
ATOM 781 C C . ILE A 1 99 ? -0.883 -1.419 -17.477 1.00 93.00 99 ILE A C 1
ATOM 783 O O . ILE A 1 99 ? -1.170 -1.140 -16.314 1.00 93.00 99 ILE A O 1
ATOM 787 N N . PHE A 1 100 ? 0.161 -0.870 -18.099 1.00 90.19 100 PHE A N 1
ATOM 788 C CA . PHE A 1 100 ? 1.037 0.072 -17.419 1.00 90.19 100 PHE A CA 1
ATOM 789 C C . PHE A 1 100 ? 0.302 1.364 -17.062 1.00 90.19 100 PHE A C 1
ATOM 791 O O . PHE A 1 100 ? 0.373 1.809 -15.923 1.00 90.19 100 PHE A O 1
ATOM 798 N N . GLU A 1 101 ? -0.418 1.960 -18.007 1.00 89.56 101 GLU A N 1
ATOM 799 C CA . GLU A 1 101 ? -1.153 3.198 -17.732 1.00 89.56 101 GLU A CA 1
ATOM 800 C C . GLU A 1 101 ? -2.258 2.964 -16.680 1.00 89.56 101 GLU A C 1
ATOM 802 O O . GLU A 1 101 ? -2.395 3.751 -15.745 1.00 89.56 101 GLU A O 1
ATOM 807 N N . HIS A 1 102 ? -2.990 1.842 -16.743 1.00 93.62 102 HIS A N 1
ATOM 808 C CA . HIS A 1 102 ? -4.002 1.486 -15.740 1.00 93.62 102 HIS A CA 1
ATOM 809 C C . HIS A 1 102 ? -3.414 1.365 -14.329 1.00 93.62 102 HIS A C 1
ATOM 811 O O . HIS A 1 102 ? -3.930 2.002 -13.403 1.00 93.62 102 HIS A O 1
ATOM 817 N N . LYS A 1 103 ? -2.316 0.612 -14.157 1.00 91.44 103 LYS A N 1
ATOM 818 C CA . LYS A 1 103 ? -1.697 0.442 -12.834 1.00 91.44 103 LYS A CA 1
ATOM 819 C C . LYS A 1 103 ? -1.239 1.773 -12.243 1.00 91.44 103 LYS A C 1
ATOM 821 O O . LYS A 1 103 ? -1.291 1.941 -11.029 1.00 91.44 103 LYS A O 1
ATOM 826 N N . GLU A 1 104 ? -0.787 2.715 -13.077 1.00 87.19 104 GLU A N 1
ATOM 827 C CA . GLU A 1 104 ? -0.333 4.029 -12.612 1.00 87.19 104 GLU A CA 1
ATOM 828 C C . GLU A 1 104 ? -1.473 4.832 -12.004 1.00 87.19 104 GLU A C 1
ATOM 830 O O . GLU A 1 104 ? -1.319 5.374 -10.914 1.00 87.19 104 GLU A O 1
ATOM 835 N N . PHE A 1 105 ? -2.636 4.865 -12.655 1.00 89.56 105 PHE A N 1
ATOM 836 C CA . PHE A 1 105 ? -3.805 5.526 -12.081 1.00 89.56 105 PHE A CA 1
ATOM 837 C C . PHE A 1 105 ? -4.312 4.807 -10.830 1.00 89.56 105 PHE A C 1
ATOM 839 O O . PHE A 1 105 ? -4.694 5.458 -9.855 1.00 89.56 105 PHE A O 1
ATOM 846 N N . LEU A 1 106 ? -4.302 3.472 -10.839 1.00 93.62 106 LEU A N 1
ATOM 847 C CA . LEU A 1 106 ? -4.820 2.677 -9.731 1.00 93.62 106 LEU A CA 1
ATOM 848 C C . LEU A 1 106 ? -3.943 2.771 -8.471 1.00 93.62 106 LEU A C 1
ATOM 850 O O . LEU A 1 106 ? -4.482 2.744 -7.363 1.00 93.62 106 LEU A O 1
ATOM 854 N N . ALA A 1 107 ? -2.625 2.934 -8.621 1.00 92.81 107 ALA A N 1
ATOM 855 C CA . ALA A 1 107 ? -1.670 3.021 -7.512 1.00 92.81 107 ALA A CA 1
ATOM 856 C C . ALA A 1 107 ? -1.971 4.168 -6.527 1.00 92.81 107 ALA A C 1
ATOM 858 O O . ALA A 1 107 ? -1.749 4.021 -5.331 1.00 92.81 107 ALA A O 1
ATOM 859 N N . PHE A 1 108 ? -2.599 5.259 -6.979 1.00 92.94 108 PHE A N 1
ATOM 860 C CA . PHE A 1 108 ? -2.959 6.385 -6.106 1.00 92.94 108 PHE A CA 1
ATOM 861 C C . PHE A 1 108 ? -4.160 6.119 -5.184 1.00 92.94 108 PHE A C 1
ATOM 863 O O . PHE A 1 108 ? -4.388 6.862 -4.224 1.00 92.94 108 PHE A O 1
ATOM 870 N N . ALA A 1 109 ? -4.970 5.093 -5.460 1.00 96.69 109 ALA A N 1
ATOM 871 C CA . ALA A 1 109 ? -6.176 4.819 -4.682 1.00 96.69 109 ALA A CA 1
ATOM 872 C C . ALA A 1 109 ? -5.886 4.208 -3.290 1.00 96.69 109 ALA A C 1
ATOM 874 O O . ALA A 1 109 ? -6.448 4.711 -2.306 1.00 96.69 109 ALA A O 1
ATOM 875 N N . PRO A 1 110 ? -5.021 3.179 -3.141 1.00 98.12 110 PRO A N 1
ATOM 876 C CA . PRO A 1 110 ? -4.694 2.582 -1.846 1.00 98.12 110 PRO A CA 1
ATOM 877 C C . PRO A 1 110 ? -4.311 3.574 -0.732 1.00 98.12 110 PRO A C 1
ATOM 879 O O . PRO A 1 110 ? -4.933 3.486 0.336 1.00 98.12 110 PRO A O 1
ATOM 882 N N . PRO A 1 111 ? -3.384 4.541 -0.926 1.00 98.12 111 PRO A N 1
ATOM 883 C C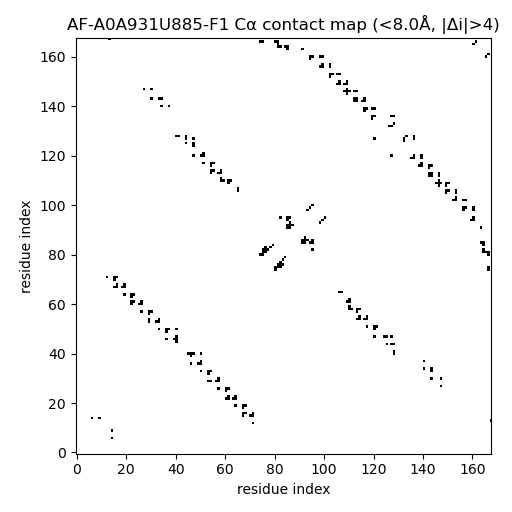A . PRO A 1 111 ? -3.019 5.485 0.131 1.00 98.12 111 PRO A CA 1
ATOM 884 C C . PRO A 1 111 ? -4.206 6.332 0.609 1.00 98.12 111 PRO A C 1
ATOM 886 O O . PRO A 1 111 ? -4.401 6.504 1.812 1.00 98.12 111 PRO A O 1
ATOM 889 N N . LEU A 1 112 ? -5.048 6.823 -0.306 1.00 98.25 112 LEU A N 1
ATOM 890 C CA . LEU A 1 112 ? -6.215 7.649 0.034 1.00 98.25 112 LEU A CA 1
ATOM 891 C C . LEU A 1 112 ? -7.280 6.857 0.805 1.00 98.25 112 LEU A C 1
ATOM 893 O O . LEU A 1 112 ? -7.865 7.353 1.777 1.00 98.25 112 LEU A O 1
ATOM 897 N N . ILE A 1 113 ? -7.508 5.603 0.410 1.00 98.62 113 ILE A N 1
ATOM 898 C CA . ILE A 1 113 ? -8.440 4.698 1.091 1.00 98.62 113 ILE A CA 1
ATOM 899 C C . ILE A 1 113 ? -7.949 4.401 2.516 1.00 98.62 113 ILE A C 1
ATOM 901 O O . ILE A 1 113 ? -8.737 4.463 3.466 1.00 98.62 113 ILE A O 1
ATOM 905 N N . ILE A 1 114 ? -6.652 4.126 2.690 1.00 98.75 114 ILE A N 1
ATOM 906 C CA . ILE A 1 114 ? -6.064 3.864 4.011 1.00 98.75 114 ILE A CA 1
ATOM 907 C C . ILE A 1 114 ? -6.034 5.124 4.876 1.00 98.75 114 ILE A C 1
ATOM 909 O O . ILE A 1 114 ? -6.347 5.041 6.065 1.00 98.75 114 ILE A O 1
ATOM 913 N N . LEU A 1 115 ? -5.743 6.295 4.306 1.00 98.75 115 LEU A N 1
ATOM 914 C CA . LEU A 1 115 ? -5.829 7.567 5.024 1.00 98.75 115 LEU A CA 1
ATOM 915 C C . LEU A 1 115 ? -7.243 7.793 5.568 1.00 98.75 115 LEU A C 1
ATOM 917 O O . LEU A 1 115 ? -7.414 8.155 6.732 1.00 98.75 115 LEU A O 1
ATOM 921 N N . THR A 1 116 ? -8.262 7.516 4.755 1.00 98.44 116 THR A N 1
ATOM 922 C CA . THR A 1 116 ? -9.663 7.596 5.183 1.00 98.44 116 THR A CA 1
ATOM 923 C C . THR A 1 116 ? -9.943 6.646 6.348 1.00 98.44 116 THR A C 1
ATOM 925 O O . THR A 1 116 ? -10.493 7.067 7.367 1.00 98.44 116 THR A O 1
ATOM 928 N N . ALA A 1 117 ? -9.504 5.387 6.254 1.00 98.69 117 ALA A N 1
ATOM 929 C CA . ALA A 1 117 ? -9.641 4.416 7.339 1.00 98.69 117 ALA A CA 1
ATOM 930 C C . ALA A 1 117 ? -8.943 4.891 8.625 1.00 98.69 117 ALA A C 1
ATOM 932 O O . ALA A 1 117 ? -9.529 4.840 9.709 1.00 98.69 117 ALA A O 1
ATOM 933 N N . PHE A 1 118 ? -7.719 5.415 8.513 1.00 98.81 118 PHE A N 1
ATOM 934 C CA . PHE A 1 118 ? -6.981 5.998 9.631 1.00 98.81 118 PHE A CA 1
ATOM 935 C C . PHE A 1 118 ? -7.757 7.142 10.290 1.00 98.81 118 PHE A C 1
ATOM 937 O O . PHE A 1 118 ? -7.886 7.159 11.516 1.00 98.81 118 PHE A O 1
ATOM 944 N N . LEU A 1 119 ? -8.294 8.080 9.505 1.00 98.69 119 LEU A N 1
ATOM 945 C CA . LEU A 1 119 ? -9.062 9.214 10.019 1.00 98.69 119 LEU A CA 1
ATOM 946 C C . LEU A 1 119 ? -10.319 8.750 10.760 1.00 98.69 119 LEU A C 1
ATOM 948 O O . LEU A 1 119 ? -10.583 9.242 11.857 1.00 98.69 119 LEU A O 1
ATOM 952 N N . VAL A 1 120 ? -11.035 7.753 10.236 1.00 98.44 120 VAL A N 1
ATOM 953 C CA . VAL A 1 120 ? -12.195 7.158 10.919 1.00 98.44 120 VAL A CA 1
ATOM 954 C C . VAL A 1 120 ? -11.791 6.558 12.268 1.00 98.44 120 VAL A C 1
ATOM 956 O O . VAL A 1 120 ? -12.371 6.912 13.296 1.00 98.44 120 VAL A O 1
ATOM 959 N N . VAL A 1 121 ? -10.761 5.706 12.311 1.00 98.38 121 VAL A N 1
ATOM 960 C CA . VAL A 1 121 ? -10.284 5.101 13.572 1.00 98.38 121 VAL A CA 1
ATOM 961 C C . VAL A 1 121 ? -9.773 6.175 14.544 1.00 98.38 121 VAL A C 1
ATOM 963 O O . VAL A 1 121 ? -9.991 6.079 15.755 1.00 98.38 121 VAL A O 1
ATOM 966 N N . ARG A 1 122 ? -9.111 7.222 14.037 1.00 98.38 122 ARG A N 1
ATOM 967 C CA . ARG A 1 122 ? -8.611 8.351 14.8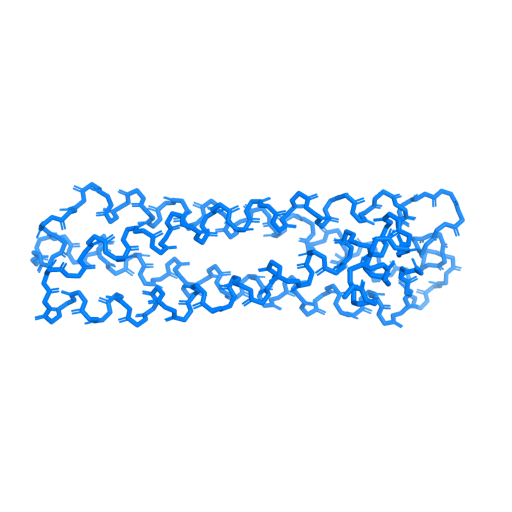32 1.00 98.38 122 ARG A CA 1
ATOM 968 C C . ARG A 1 122 ? -9.743 9.128 15.492 1.00 98.38 122 ARG A C 1
ATOM 970 O O . ARG A 1 122 ? -9.626 9.411 16.683 1.00 98.38 122 ARG A O 1
ATOM 977 N N . VAL A 1 123 ? -10.788 9.459 14.735 1.00 98.19 123 VAL A N 1
ATOM 978 C CA . VAL A 1 123 ? -11.949 10.223 15.213 1.00 98.19 123 VAL A CA 1
ATOM 979 C C . VAL A 1 123 ? -12.775 9.399 16.195 1.00 98.19 123 VAL A C 1
ATOM 981 O O . VAL A 1 123 ? -13.108 9.898 17.265 1.00 98.19 123 VAL A O 1
ATOM 984 N N . LEU A 1 124 ? -13.058 8.131 15.881 1.00 97.19 124 LEU A N 1
ATOM 985 C CA . LEU A 1 124 ? -13.848 7.269 16.763 1.00 97.19 124 LEU A CA 1
ATOM 986 C C . LEU A 1 124 ? -13.111 6.947 18.069 1.00 97.19 124 LEU A C 1
ATOM 988 O O . LEU A 1 124 ? -13.717 6.948 19.138 1.00 97.19 124 LEU A O 1
ATOM 992 N N . GLY A 1 125 ? -11.802 6.690 18.009 1.00 95.94 125 GLY A N 1
ATOM 993 C CA . GLY A 1 125 ? -10.978 6.465 19.194 1.00 95.94 125 GLY A CA 1
ATOM 994 C C . GLY A 1 125 ? -11.582 5.425 20.147 1.00 95.94 125 GLY A C 1
ATOM 995 O O . GLY A 1 125 ? -11.821 4.284 19.766 1.00 95.94 125 GLY A O 1
ATOM 996 N N . LYS A 1 126 ? -11.831 5.816 21.403 1.00 95.25 126 LYS A N 1
ATOM 997 C CA . LYS A 1 126 ? -12.403 4.918 22.425 1.00 95.25 126 LYS A CA 1
ATOM 998 C C . LYS A 1 126 ? -13.820 4.433 22.084 1.00 95.25 126 LYS A C 1
ATOM 1000 O O . LYS A 1 126 ? -14.177 3.333 22.486 1.00 95.25 126 LYS A O 1
ATOM 1005 N N . ASN A 1 127 ? -14.565 5.202 21.294 1.00 96.50 127 ASN A N 1
ATOM 1006 C CA . ASN A 1 127 ? -15.948 4.918 20.903 1.00 96.50 127 ASN A CA 1
ATOM 1007 C C . ASN A 1 127 ? -16.030 3.985 19.685 1.00 96.50 127 ASN A C 1
ATOM 1009 O O . ASN A 1 127 ? -17.109 3.720 19.167 1.00 96.50 127 ASN A O 1
ATOM 1013 N N . PHE A 1 128 ? -14.897 3.477 19.186 1.00 97.25 128 PHE A N 1
ATOM 1014 C CA . PHE A 1 128 ? -14.857 2.608 18.008 1.00 97.25 128 PHE A CA 1
ATOM 1015 C C . PHE A 1 128 ? -15.770 1.379 18.137 1.00 97.25 128 PHE A C 1
ATOM 1017 O O . PHE A 1 128 ? -16.380 0.958 17.155 1.00 97.25 128 PHE A O 1
ATOM 1024 N N . ASN A 1 129 ? -15.915 0.826 19.343 1.00 96.06 129 ASN A N 1
ATOM 1025 C CA . ASN A 1 129 ? -16.750 -0.351 19.593 1.00 96.06 129 ASN A CA 1
ATOM 1026 C C . ASN A 1 129 ? -18.229 -0.033 19.845 1.00 96.06 129 ASN A C 1
ATOM 1028 O O . ASN A 1 129 ? -19.029 -0.964 19.957 1.00 96.06 129 ASN A O 1
ATOM 1032 N N . ASP A 1 130 ? -18.621 1.239 19.860 1.00 96.25 130 ASP A N 1
ATOM 1033 C CA . ASP A 1 130 ? -20.014 1.616 20.071 1.00 96.25 130 ASP A CA 1
ATOM 1034 C C . ASP A 1 130 ? -20.883 1.108 18.911 1.00 96.25 130 ASP A C 1
ATOM 1036 O O . ASP A 1 130 ? -20.469 1.053 17.746 1.00 96.25 130 ASP A O 1
ATOM 1040 N N . GLN A 1 131 ? -22.110 0.681 19.216 1.00 95.12 131 GLN A N 1
ATOM 1041 C CA . GLN A 1 131 ? -23.007 0.128 18.195 1.00 95.12 131 GLN A CA 1
ATOM 1042 C C . GLN A 1 131 ? -23.547 1.203 17.245 1.00 95.12 131 GLN A C 1
ATOM 1044 O O . GLN A 1 131 ? -23.765 0.925 16.062 1.00 95.12 131 GLN A O 1
ATOM 1049 N N . SER A 1 132 ? -23.682 2.441 17.731 1.00 96.56 132 SER A N 1
ATOM 1050 C CA . SER A 1 132 ? -24.133 3.601 16.950 1.00 96.56 132 SER A CA 1
ATOM 1051 C C . SER A 1 132 ? -23.219 3.921 15.763 1.00 96.56 132 SER A C 1
ATOM 1053 O O . SER A 1 132 ? -23.686 4.448 14.759 1.00 96.56 132 SER A O 1
ATOM 1055 N N . VAL A 1 133 ? -21.935 3.550 15.835 1.00 96.12 133 VAL A N 1
ATOM 1056 C CA . VAL A 1 133 ? -20.929 3.813 14.789 1.00 96.12 133 VAL A CA 1
ATOM 1057 C C . VAL A 1 133 ? -20.546 2.561 13.997 1.00 96.12 133 VAL A C 1
ATOM 1059 O O . VAL A 1 133 ? -19.528 2.538 13.305 1.00 96.12 133 VAL A O 1
ATOM 1062 N N . SER A 1 134 ? -21.356 1.500 14.066 1.00 96.00 134 SER A N 1
ATOM 1063 C CA . SER A 1 134 ? -21.063 0.207 13.432 1.00 96.00 134 SER A CA 1
ATOM 1064 C C . SER A 1 134 ? -20.794 0.297 11.923 1.00 96.00 134 SER A C 1
ATOM 1066 O O . SER A 1 134 ? -19.934 -0.429 11.424 1.00 96.00 134 SER A O 1
ATOM 1068 N N . TYR A 1 135 ? -21.455 1.207 11.202 1.00 97.31 135 TYR A N 1
ATOM 1069 C CA . TYR A 1 135 ? -21.211 1.442 9.774 1.00 97.31 135 TYR A CA 1
ATOM 1070 C C . TYR A 1 135 ? -19.829 2.046 9.501 1.00 97.31 135 TYR A C 1
ATOM 1072 O O . TYR A 1 135 ? -19.098 1.532 8.658 1.00 97.31 135 TYR A O 1
ATOM 1080 N N . LEU A 1 136 ? -19.438 3.078 10.258 1.00 97.44 136 LEU A N 1
ATOM 1081 C CA . LEU A 1 136 ? -18.103 3.685 10.164 1.00 97.44 136 LEU A CA 1
ATOM 1082 C C . LEU A 1 136 ? -17.015 2.689 10.563 1.00 97.44 136 LEU A C 1
ATOM 1084 O O . LEU A 1 136 ? -15.952 2.628 9.961 1.00 97.44 136 LEU A O 1
ATOM 1088 N N . ARG A 1 137 ? -17.284 1.844 11.556 1.00 96.81 137 ARG A N 1
ATOM 1089 C CA . ARG A 1 137 ? -16.374 0.758 11.906 1.00 96.81 137 ARG A CA 1
ATOM 1090 C C . ARG A 1 137 ? -16.209 -0.237 10.756 1.00 96.81 137 ARG A C 1
ATOM 1092 O O . ARG A 1 137 ? -15.086 -0.575 10.403 1.00 96.81 137 ARG A O 1
ATOM 1099 N N . ARG A 1 138 ? -17.308 -0.697 10.152 1.00 98.12 138 ARG A N 1
ATOM 1100 C CA . ARG A 1 138 ? -17.266 -1.634 9.016 1.00 98.12 138 ARG A CA 1
ATOM 1101 C C . ARG A 1 138 ? -16.573 -1.038 7.792 1.00 98.12 138 ARG A C 1
ATOM 1103 O O . ARG A 1 138 ? -15.923 -1.784 7.064 1.00 98.12 138 ARG A O 1
ATOM 1110 N N . SER A 1 139 ? -16.656 0.277 7.583 1.00 98.38 139 SER A N 1
ATOM 1111 C CA . SER A 1 139 ? -15.928 0.912 6.483 1.00 98.38 139 SER A CA 1
ATOM 1112 C C . SER A 1 139 ? -14.412 0.792 6.649 1.00 98.38 139 SER A C 1
ATOM 1114 O O . SER A 1 139 ? -13.729 0.630 5.651 1.00 98.38 139 SER A O 1
ATOM 1116 N N . VAL A 1 140 ? -13.876 0.743 7.876 1.00 98.56 140 VAL A N 1
ATOM 1117 C CA . VAL A 1 140 ? -12.430 0.552 8.116 1.00 98.56 140 VAL A CA 1
ATOM 1118 C C . VAL A 1 140 ? -11.935 -0.793 7.586 1.00 98.56 140 VAL A C 1
ATOM 1120 O O . VAL A 1 140 ? -10.932 -0.836 6.874 1.00 98.56 140 VAL A O 1
ATOM 1123 N N . ILE A 1 141 ? -12.627 -1.895 7.901 1.00 98.56 141 ILE A N 1
ATOM 1124 C CA . ILE A 1 141 ? -12.227 -3.215 7.389 1.00 98.56 141 ILE A CA 1
ATOM 1125 C C . ILE A 1 141 ? -12.458 -3.320 5.881 1.00 98.56 141 ILE A C 1
ATOM 1127 O O . ILE A 1 141 ? -11.627 -3.884 5.176 1.00 98.56 141 ILE A O 1
ATOM 1131 N N . PHE A 1 142 ? -13.536 -2.725 5.368 1.00 98.69 142 PHE A N 1
ATOM 1132 C CA . PHE A 1 142 ? -13.777 -2.654 3.930 1.00 98.69 142 PHE A CA 1
ATOM 1133 C C . PHE A 1 142 ? -12.648 -1.904 3.206 1.00 98.69 142 PHE A C 1
ATOM 1135 O O . PHE A 1 142 ? -12.097 -2.426 2.243 1.00 98.69 142 PHE A O 1
ATOM 1142 N N . SER A 1 143 ? -12.239 -0.739 3.714 1.00 98.69 143 SER A N 1
ATOM 1143 C CA . SER A 1 143 ? -11.112 0.042 3.195 1.00 98.69 143 SER A CA 1
ATOM 1144 C C . SER A 1 143 ? -9.810 -0.758 3.180 1.00 98.69 143 S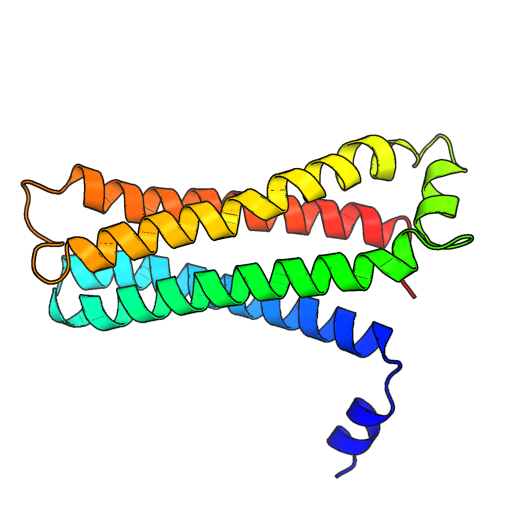ER A C 1
ATOM 1146 O O . SER A 1 143 ? -9.103 -0.726 2.178 1.00 98.69 143 SER A O 1
ATOM 1148 N N . LEU A 1 144 ? -9.501 -1.502 4.249 1.00 98.75 144 LEU A N 1
ATOM 1149 C CA . LEU A 1 144 ? -8.322 -2.376 4.299 1.00 98.75 144 LEU A CA 1
ATOM 1150 C C . LEU A 1 144 ? -8.358 -3.449 3.204 1.00 98.75 144 LEU A C 1
ATOM 1152 O O . LEU A 1 144 ? -7.363 -3.641 2.512 1.00 98.75 144 LEU A O 1
ATOM 1156 N N . LEU A 1 145 ? -9.495 -4.129 3.032 1.00 98.69 145 LEU A N 1
ATOM 1157 C CA . LEU A 1 145 ? -9.636 -5.206 2.050 1.00 98.69 145 LEU A CA 1
ATOM 1158 C C . LEU A 1 145 ? -9.597 -4.688 0.610 1.00 98.69 145 LE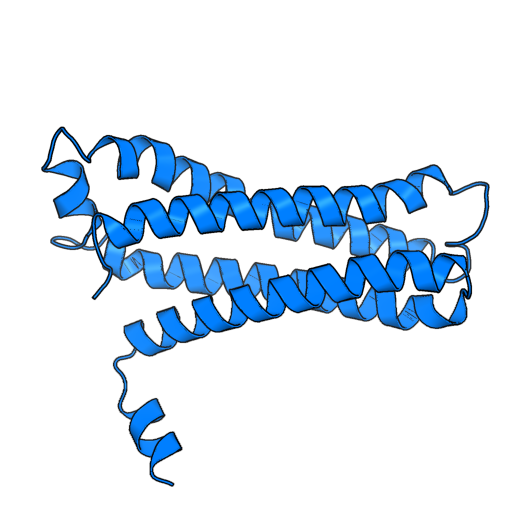U A C 1
ATOM 1160 O O . LEU A 1 145 ? -8.880 -5.244 -0.214 1.00 98.69 145 LEU A O 1
ATOM 1164 N N . VAL A 1 146 ? -10.331 -3.616 0.306 1.00 98.50 146 VAL A N 1
ATOM 1165 C CA . VAL A 1 146 ? -10.348 -3.020 -1.040 1.00 98.50 146 VAL A CA 1
ATOM 1166 C C . VAL A 1 146 ? -8.976 -2.465 -1.405 1.00 98.50 146 VAL A C 1
ATOM 1168 O O . VAL A 1 146 ? -8.489 -2.715 -2.503 1.00 98.50 146 VAL A O 1
ATOM 1171 N N . SER A 1 147 ? -8.325 -1.763 -0.475 1.00 98.44 147 SER A N 1
ATOM 1172 C CA . SER A 1 147 ? -6.975 -1.239 -0.685 1.00 98.44 147 SER A CA 1
ATOM 1173 C C . SER A 1 147 ? -5.962 -2.368 -0.914 1.00 98.44 147 SER A C 1
ATOM 1175 O O . SER A 1 147 ? -5.182 -2.297 -1.861 1.00 98.44 147 SER A O 1
ATOM 1177 N N . LEU A 1 148 ? -6.038 -3.463 -0.146 1.00 98.56 148 LEU A N 1
ATOM 1178 C CA . LEU A 1 148 ? -5.203 -4.647 -0.370 1.00 98.56 148 LEU A CA 1
ATOM 1179 C C . LEU A 1 148 ? -5.436 -5.256 -1.759 1.00 98.56 148 LEU A C 1
ATOM 1181 O O . LEU A 1 148 ? -4.474 -5.582 -2.446 1.00 98.56 148 LEU A O 1
ATOM 1185 N N . VAL A 1 149 ? -6.692 -5.389 -2.196 1.00 98.31 149 VAL A N 1
ATOM 1186 C CA . VAL A 1 149 ? -7.008 -5.892 -3.543 1.00 98.31 149 VAL A CA 1
ATOM 1187 C C . VAL A 1 149 ? -6.377 -5.005 -4.614 1.00 98.31 149 VAL A C 1
ATOM 1189 O O . VAL A 1 149 ? -5.748 -5.529 -5.527 1.00 98.31 149 VAL A O 1
ATOM 1192 N N . PHE A 1 150 ? -6.480 -3.681 -4.492 1.00 97.62 150 PHE A N 1
ATOM 1193 C CA . PHE A 1 150 ? -5.856 -2.755 -5.441 1.00 97.62 150 PHE A CA 1
ATOM 1194 C C . PHE A 1 150 ? -4.332 -2.888 -5.458 1.00 97.62 150 PHE A C 1
ATOM 1196 O O . PHE A 1 150 ? -3.755 -2.987 -6.536 1.00 97.62 150 PHE A O 1
ATOM 1203 N N . VAL A 1 151 ? -3.683 -2.982 -4.294 1.00 97.31 151 VAL A N 1
ATOM 1204 C CA . VAL A 1 151 ? -2.230 -3.212 -4.208 1.00 97.31 151 VAL A CA 1
ATOM 1205 C C . VAL A 1 151 ? -1.833 -4.526 -4.886 1.00 97.31 151 VAL A C 1
ATOM 1207 O O . VAL A 1 151 ? -0.856 -4.558 -5.630 1.00 97.31 151 VAL A O 1
ATOM 1210 N N . LEU A 1 152 ? -2.596 -5.604 -4.688 1.00 97.31 152 LEU A N 1
ATOM 1211 C CA . LEU A 1 152 ? -2.326 -6.895 -5.328 1.00 97.31 152 LEU A CA 1
ATOM 1212 C C . LEU A 1 152 ? -2.523 -6.852 -6.849 1.00 97.31 152 LEU A C 1
ATOM 1214 O O . LEU A 1 152 ? -1.735 -7.461 -7.571 1.00 97.31 152 LEU A O 1
ATOM 1218 N N . VAL A 1 153 ? -3.533 -6.127 -7.341 1.00 96.81 153 VAL A N 1
ATOM 1219 C CA . VAL A 1 153 ? -3.748 -5.912 -8.782 1.00 96.81 153 VAL A CA 1
ATOM 1220 C C . VAL A 1 153 ? -2.580 -5.134 -9.381 1.00 96.81 153 VAL A C 1
ATOM 1222 O O . VAL A 1 153 ? -1.962 -5.617 -10.325 1.00 96.81 153 VAL A O 1
ATOM 1225 N N . VAL A 1 154 ? -2.206 -3.998 -8.783 1.00 95.19 154 VAL A N 1
ATOM 1226 C CA . VAL A 1 154 ? -1.068 -3.180 -9.235 1.00 95.19 154 VAL A CA 1
ATOM 1227 C C . VAL A 1 154 ? 0.229 -3.994 -9.230 1.00 95.19 154 VAL A C 1
ATOM 1229 O O . VAL A 1 154 ? 1.004 -3.926 -10.184 1.00 95.19 154 VAL A O 1
ATOM 1232 N N . ALA A 1 155 ? 0.460 -4.810 -8.198 1.00 93.19 155 ALA A N 1
ATOM 1233 C CA . ALA A 1 155 ? 1.626 -5.686 -8.124 1.00 93.19 155 ALA A CA 1
ATOM 1234 C C . ALA A 1 155 ? 1.619 -6.760 -9.226 1.00 93.19 155 ALA A C 1
ATOM 1236 O O . ALA A 1 155 ? 2.649 -7.000 -9.856 1.00 93.19 155 ALA A O 1
ATOM 1237 N N . ALA A 1 156 ? 0.470 -7.388 -9.496 1.00 94.00 156 ALA A N 1
ATOM 1238 C CA . ALA A 1 156 ? 0.336 -8.367 -10.571 1.00 94.00 156 ALA A CA 1
ATOM 1239 C C . ALA A 1 156 ? 0.595 -7.733 -11.948 1.00 94.00 156 ALA A C 1
ATOM 1241 O O . ALA A 1 156 ? 1.371 -8.272 -12.738 1.00 94.00 156 ALA A O 1
ATOM 1242 N N . GLU A 1 157 ? 0.015 -6.562 -12.210 1.00 93.50 157 GLU A N 1
ATOM 1243 C CA . GLU A 1 157 ? 0.230 -5.785 -13.434 1.00 93.50 157 GLU A CA 1
ATOM 1244 C C . GLU A 1 157 ? 1.700 -5.371 -13.592 1.00 93.50 157 GLU A C 1
ATOM 1246 O O . GLU A 1 157 ? 2.273 -5.506 -14.675 1.00 93.50 157 GLU A O 1
ATOM 1251 N N . ALA A 1 158 ? 2.356 -4.951 -12.506 1.00 89.31 158 ALA A N 1
ATOM 1252 C CA . ALA A 1 158 ? 3.780 -4.631 -12.513 1.00 89.31 158 ALA A CA 1
ATOM 1253 C C . ALA A 1 158 ? 4.649 -5.850 -12.867 1.00 89.31 158 ALA A C 1
ATOM 1255 O O . ALA A 1 158 ? 5.566 -5.721 -13.675 1.00 89.31 158 ALA A O 1
ATOM 1256 N N . VAL A 1 159 ? 4.348 -7.033 -12.320 1.00 89.38 159 VAL A N 1
ATOM 1257 C CA . VAL A 1 159 ? 5.064 -8.281 -12.646 1.00 89.38 159 VAL A CA 1
ATOM 1258 C C . VAL A 1 159 ? 4.887 -8.668 -14.115 1.00 89.38 159 VAL A C 1
ATOM 1260 O O . VAL A 1 159 ? 5.839 -9.140 -14.736 1.00 89.38 159 VAL A O 1
ATOM 1263 N N . LEU A 1 160 ? 3.697 -8.476 -14.692 1.00 88.50 160 LEU A N 1
ATOM 1264 C CA . LEU A 1 160 ? 3.462 -8.746 -16.115 1.00 88.50 160 LEU A CA 1
ATOM 1265 C C . LEU A 1 160 ? 4.350 -7.867 -17.003 1.00 88.50 160 LEU A C 1
ATOM 1267 O O . LEU A 1 160 ? 5.005 -8.376 -17.912 1.00 88.50 160 LEU A O 1
ATOM 1271 N N . VAL A 1 161 ? 4.422 -6.567 -16.704 1.00 86.69 161 VAL A N 1
ATOM 1272 C CA . VAL A 1 161 ? 5.264 -5.621 -17.449 1.00 86.69 161 VAL A CA 1
ATOM 1273 C C . VAL A 1 161 ? 6.744 -5.973 -17.304 1.00 86.69 161 VAL A C 1
ATOM 1275 O O . VAL A 1 161 ? 7.445 -6.067 -18.309 1.00 86.69 161 VAL A O 1
ATOM 1278 N N . THR A 1 162 ? 7.239 -6.168 -16.079 1.00 83.81 162 THR A N 1
ATOM 1279 C CA . THR A 1 162 ? 8.680 -6.363 -15.838 1.00 83.81 162 THR A CA 1
ATOM 1280 C C . THR A 1 162 ? 9.192 -7.706 -16.342 1.00 83.81 162 THR A C 1
ATOM 1282 O O . THR A 1 162 ? 10.358 -7.808 -16.710 1.00 83.81 162 THR A O 1
ATOM 1285 N N . LYS A 1 163 ? 8.335 -8.731 -16.437 1.00 85.69 163 LYS A N 1
ATOM 1286 C CA . LYS A 1 163 ? 8.687 -9.987 -17.115 1.00 85.69 163 LYS A CA 1
ATOM 1287 C C . LYS A 1 163 ? 8.818 -9.830 -18.628 1.00 85.69 163 LYS A C 1
ATOM 1289 O O . LYS A 1 163 ? 9.655 -10.499 -19.222 1.00 85.69 163 LYS A O 1
ATOM 1294 N N . ALA A 1 164 ? 7.996 -8.980 -19.243 1.00 84.19 164 ALA A N 1
ATOM 1295 C CA . ALA A 1 164 ? 8.047 -8.732 -20.683 1.00 84.19 164 ALA A CA 1
ATOM 1296 C C . ALA A 1 164 ? 9.186 -7.775 -21.076 1.00 84.19 164 ALA A C 1
ATOM 1298 O O . ALA A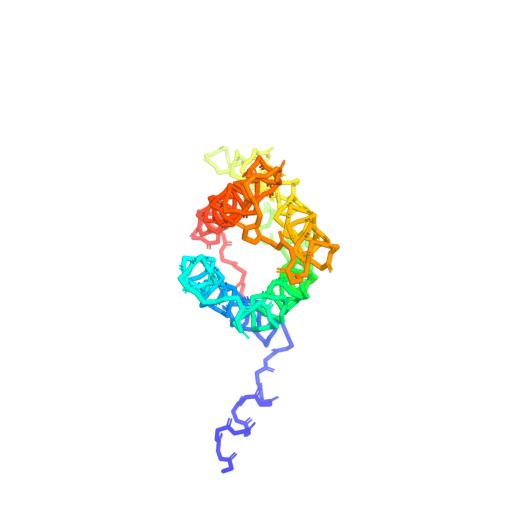 1 164 ? 9.783 -7.932 -22.139 1.00 84.19 164 ALA A O 1
ATOM 1299 N N . ALA A 1 165 ? 9.497 -6.800 -20.219 1.00 81.31 165 ALA A N 1
ATOM 1300 C CA . ALA A 1 165 ? 10.597 -5.862 -20.400 1.00 81.31 165 ALA A CA 1
ATOM 1301 C C . ALA A 1 165 ? 11.240 -5.524 -19.041 1.00 81.31 165 ALA A C 1
ATOM 1303 O O . ALA A 1 165 ? 10.759 -4.629 -18.336 1.00 81.31 165 ALA A O 1
ATOM 1304 N N . PRO A 1 166 ? 12.312 -6.240 -18.656 1.00 74.56 166 PRO A N 1
ATOM 1305 C CA . PRO A 1 166 ? 13.002 -6.017 -17.393 1.00 74.56 166 PRO A CA 1
ATOM 1306 C C . PRO A 1 166 ? 13.577 -4.605 -17.306 1.00 74.56 166 PRO A C 1
ATOM 1308 O O . PRO A 1 166 ? 14.156 -4.094 -18.265 1.00 74.56 166 PRO A O 1
ATOM 1311 N N . VAL A 1 167 ? 13.437 -3.988 -16.136 1.00 65.44 167 VAL A N 1
ATOM 1312 C CA . VAL A 1 167 ? 14.210 -2.797 -15.781 1.00 65.44 167 VAL A CA 1
ATOM 1313 C C . VAL A 1 167 ? 15.538 -3.328 -15.244 1.00 65.44 167 VAL A C 1
ATOM 1315 O O . VAL A 1 167 ? 15.530 -4.030 -14.235 1.00 65.44 167 VAL A O 1
ATOM 1318 N N . GLY A 1 168 ? 16.614 -3.117 -16.007 1.00 57.03 168 GLY A N 1
ATOM 1319 C CA . GLY A 1 168 ? 17.964 -3.579 -15.670 1.00 57.03 168 GLY A CA 1
ATOM 1320 C C . GLY A 1 168 ? 18.537 -2.912 -14.431 1.00 57.03 168 GLY A C 1
ATOM 1321 O O . GLY A 1 168 ? 18.153 -1.750 -14.155 1.00 57.03 168 GLY A O 1
#

Sequence (168 aa):
MEVFSKLLGLPFWEKLVDLHGLLAMVSLVLFGAGIILYFVVLKSGNFIKWLKTVLLFLFADLVLLDIAGLSVYIPYRAPGGPRSYLISQEETAWLHGIIFEHKEFLAFAPPLIILTAFLVVRVLGKNFNDQSVSYLRRSVIFSLLVSLVFVLVVAAEAVLVTKAAPVG